Protein AF-A0A6G8UDA4-F1 (afdb_monomer_lite)

Sequence (105 aa):
MYRLMLAAAVCFVSFAATAEEDSKAAIKKWRACADATATRFAKTDEAAQVVSRLAILSCRAEKQAAWQAMSQESGPHFADDYVETMERRYTDLLAIDVIEMRLKK

Structure (mmCIF, N/CA/C/O backbone):
data_AF-A0A6G8UDA4-F1
#
_entry.id   AF-A0A6G8UDA4-F1
#
loop_
_atom_site.group_PDB
_atom_site.id
_atom_site.type_symbol
_atom_site.lab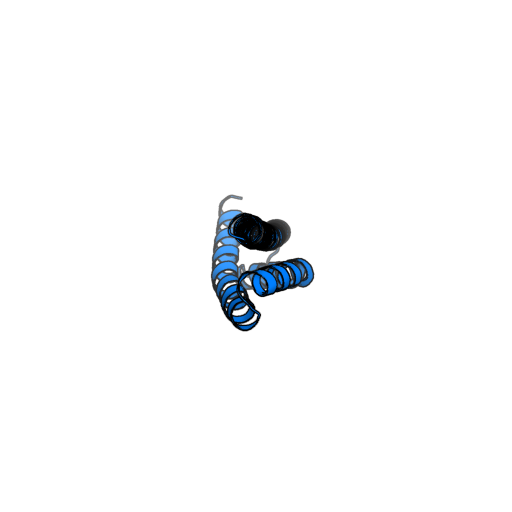el_atom_id
_atom_site.label_alt_id
_atom_site.label_comp_id
_atom_site.label_asym_id
_atom_site.label_entity_id
_atom_site.label_seq_id
_atom_site.pdbx_PDB_ins_code
_atom_site.Cartn_x
_atom_site.Cartn_y
_atom_site.Cartn_z
_atom_site.occupancy
_atom_site.B_iso_or_equiv
_atom_site.auth_seq_id
_atom_site.auth_comp_id
_atom_site.auth_asym_id
_atom_site.auth_atom_id
_atom_site.pdbx_PDB_model_num
ATOM 1 N N . MET A 1 1 ? 36.136 11.048 -33.056 1.00 47.09 1 MET A N 1
ATOM 2 C CA . MET A 1 1 ? 35.141 9.998 -32.728 1.00 47.09 1 MET A CA 1
ATOM 3 C C . MET A 1 1 ? 34.799 9.896 -31.232 1.00 47.09 1 MET A C 1
ATOM 5 O O . MET A 1 1 ? 33.731 9.396 -30.926 1.00 47.09 1 MET A O 1
ATOM 9 N N . TYR A 1 2 ? 35.593 10.454 -30.303 1.00 47.41 2 TYR A N 1
ATOM 10 C CA . TYR A 1 2 ? 35.308 10.424 -28.850 1.00 47.41 2 TYR A CA 1
ATOM 11 C C . TYR A 1 2 ? 34.156 11.327 -28.355 1.00 47.41 2 TYR A C 1
ATOM 13 O O . TYR A 1 2 ? 33.643 11.125 -27.260 1.00 47.41 2 TYR A O 1
ATOM 21 N N . ARG A 1 3 ? 33.725 12.327 -29.139 1.00 46.53 3 ARG A N 1
ATOM 22 C CA . ARG A 1 3 ? 32.667 13.277 -28.731 1.00 46.53 3 ARG A CA 1
ATOM 23 C C . ARG A 1 3 ? 31.237 12.745 -28.897 1.00 46.53 3 ARG A C 1
ATOM 25 O O . ARG A 1 3 ? 30.334 13.275 -28.265 1.00 46.53 3 ARG A O 1
ATOM 32 N N . LEU A 1 4 ? 31.033 11.699 -29.701 1.00 47.12 4 LEU A N 1
ATOM 33 C CA . LEU A 1 4 ? 29.708 11.107 -29.934 1.00 47.12 4 LEU A CA 1
ATOM 34 C C . LEU A 1 4 ? 29.309 10.077 -28.863 1.00 47.12 4 LEU A C 1
ATOM 36 O O . LEU A 1 4 ? 28.121 9.866 -28.651 1.00 47.12 4 LEU A O 1
ATOM 40 N N . MET A 1 5 ? 30.268 9.486 -28.136 1.00 50.47 5 MET A N 1
ATOM 41 C CA . MET A 1 5 ? 29.963 8.522 -27.065 1.00 50.47 5 MET A CA 1
ATOM 42 C C . MET A 1 5 ? 29.468 9.174 -25.764 1.00 50.47 5 MET A C 1
ATOM 44 O O . MET A 1 5 ? 28.716 8.550 -25.022 1.00 50.47 5 MET A O 1
ATOM 48 N N . LEU A 1 6 ? 29.828 10.434 -25.495 1.00 51.06 6 LEU A N 1
ATOM 49 C CA . LEU A 1 6 ? 29.397 11.141 -24.281 1.00 51.06 6 LEU A CA 1
ATOM 50 C C . LEU A 1 6 ? 27.910 11.526 -24.310 1.00 51.06 6 LEU A C 1
ATOM 52 O O . LEU A 1 6 ? 27.253 11.474 -23.278 1.00 51.06 6 LEU A O 1
ATOM 56 N N . ALA A 1 7 ? 27.359 11.852 -25.483 1.00 50.31 7 ALA A N 1
ATOM 57 C CA . ALA A 1 7 ? 25.945 12.213 -25.609 1.00 50.31 7 ALA A CA 1
ATOM 58 C C . ALA A 1 7 ? 25.008 11.016 -25.364 1.00 50.31 7 ALA A C 1
ATOM 60 O O . ALA A 1 7 ? 23.956 11.173 -24.751 1.00 50.31 7 ALA A O 1
ATOM 61 N N . ALA A 1 8 ? 25.415 9.810 -25.776 1.00 50.59 8 ALA A N 1
ATOM 62 C CA . ALA A 1 8 ? 24.631 8.599 -25.546 1.00 50.59 8 ALA A CA 1
ATOM 63 C C . ALA A 1 8 ? 24.564 8.238 -24.052 1.00 50.59 8 ALA A C 1
ATOM 65 O O . ALA A 1 8 ? 23.490 7.917 -23.555 1.00 50.59 8 ALA A O 1
ATOM 66 N N . ALA A 1 9 ? 25.675 8.365 -23.318 1.00 53.06 9 ALA A N 1
ATOM 67 C CA . ALA A 1 9 ? 25.711 8.084 -21.882 1.00 53.06 9 ALA A CA 1
ATOM 68 C C . ALA A 1 9 ? 24.819 9.037 -21.063 1.00 53.06 9 ALA A C 1
ATOM 70 O O . ALA A 1 9 ? 24.193 8.604 -20.102 1.00 53.06 9 ALA A O 1
ATOM 71 N N . VAL A 1 10 ? 24.709 10.310 -21.461 1.00 53.00 10 VAL A N 1
ATOM 72 C CA . VAL A 1 10 ? 23.865 11.296 -20.762 1.00 53.00 10 VAL A CA 1
ATOM 73 C C . VAL A 1 10 ? 22.374 10.996 -20.939 1.00 53.00 10 VAL A C 1
ATOM 75 O O . VAL A 1 10 ? 21.619 11.132 -19.981 1.00 53.00 10 VAL A O 1
ATOM 78 N N . CYS A 1 11 ? 21.942 10.514 -22.110 1.00 52.41 11 CYS A N 1
ATOM 79 C CA . CYS A 1 11 ? 20.539 10.155 -22.316 1.00 52.41 11 CYS A CA 1
ATOM 80 C C . CYS A 1 11 ? 20.094 8.988 -21.424 1.00 52.41 11 CYS A C 1
ATOM 82 O O . CYS A 1 11 ? 19.013 9.064 -20.853 1.00 52.41 11 CYS A O 1
ATOM 84 N N . PHE A 1 12 ? 20.911 7.944 -21.240 1.00 49.78 12 PHE A N 1
ATOM 85 C CA . PHE A 1 12 ? 20.509 6.775 -20.442 1.00 49.78 12 PHE A CA 1
ATOM 86 C C . PHE A 1 12 ? 20.320 7.077 -18.947 1.00 49.78 12 PHE A C 1
ATOM 88 O O . PHE A 1 12 ? 19.448 6.484 -18.316 1.00 49.78 12 PHE A O 1
ATOM 95 N N . VAL A 1 13 ? 21.081 8.016 -18.378 1.00 54.25 13 VAL A N 1
ATOM 96 C CA . VAL A 1 13 ? 20.983 8.346 -16.942 1.00 54.25 13 VAL A CA 1
ATOM 97 C C . VAL A 1 13 ? 19.727 9.171 -16.633 1.00 54.25 13 VAL A C 1
ATOM 99 O O . VAL A 1 13 ? 19.135 9.017 -15.567 1.00 54.25 13 VAL A O 1
ATOM 102 N N . SER A 1 14 ? 19.265 10.006 -17.569 1.00 57.78 14 SER A N 1
ATOM 103 C CA . SER A 1 14 ? 18.069 10.838 -17.366 1.00 57.78 14 SER A CA 1
ATOM 104 C C . SER A 1 14 ? 16.762 10.033 -17.311 1.00 57.78 14 SER A C 1
ATOM 106 O O . SER A 1 14 ? 15.848 10.410 -16.579 1.00 57.78 14 SER A O 1
ATOM 108 N N . PHE A 1 15 ? 16.662 8.915 -18.039 1.00 59.06 15 PHE A N 1
ATOM 109 C CA . PHE A 1 15 ? 15.464 8.060 -18.015 1.00 59.06 15 PHE A CA 1
ATOM 110 C C . PHE A 1 15 ? 15.355 7.220 -16.737 1.00 59.06 15 PHE A C 1
ATOM 112 O O . PHE A 1 15 ? 14.257 7.004 -16.238 1.00 59.06 15 PHE A O 1
ATOM 119 N N . A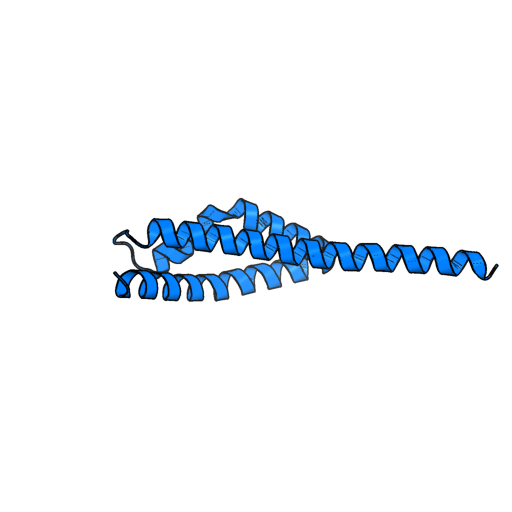LA A 1 16 ? 16.483 6.776 -16.178 1.00 61.59 16 ALA A N 1
ATOM 120 C CA . ALA A 1 16 ? 16.473 5.981 -14.952 1.00 61.59 16 ALA A CA 1
ATOM 121 C C . ALA A 1 16 ? 16.024 6.809 -13.734 1.00 61.59 16 ALA A C 1
ATOM 123 O O . ALA A 1 16 ? 15.180 6.364 -12.964 1.00 61.59 16 ALA A O 1
ATOM 124 N N . ALA A 1 17 ? 16.531 8.040 -13.599 1.00 66.56 17 ALA A N 1
ATOM 125 C CA . ALA A 1 17 ? 16.170 8.920 -12.485 1.00 66.56 17 ALA A CA 1
ATOM 126 C C . ALA A 1 17 ? 14.687 9.335 -12.506 1.00 66.56 17 ALA A C 1
ATOM 128 O O . ALA A 1 17 ? 14.066 9.474 -11.457 1.00 66.56 17 ALA A O 1
ATOM 129 N N . THR A 1 18 ? 14.116 9.508 -13.701 1.00 71.38 18 THR A N 1
ATOM 130 C CA . THR A 1 18 ? 12.699 9.865 -13.865 1.00 71.38 18 THR A CA 1
ATOM 131 C C . THR A 1 18 ? 11.778 8.681 -13.576 1.00 71.38 18 THR A C 1
ATOM 133 O O . THR A 1 18 ? 10.808 8.840 -12.843 1.00 71.38 18 THR A O 1
ATOM 136 N N . ALA A 1 19 ? 12.129 7.477 -14.039 1.00 75.25 19 ALA A N 1
ATOM 137 C CA . ALA A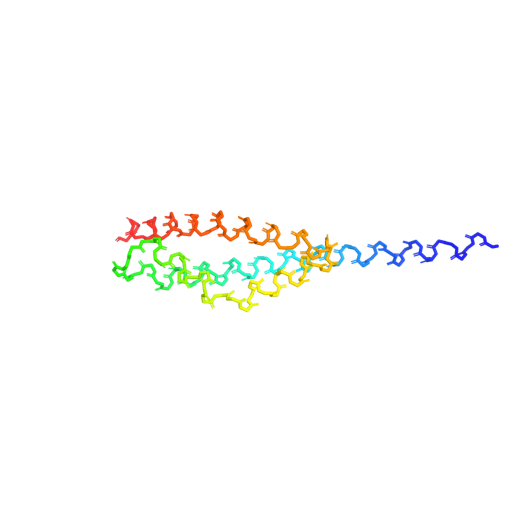 1 19 ? 11.368 6.263 -13.736 1.00 75.25 19 ALA A CA 1
ATOM 138 C C . ALA A 1 19 ? 11.329 5.938 -12.228 1.00 75.25 19 ALA A C 1
ATOM 140 O O . ALA A 1 19 ? 10.281 5.546 -11.712 1.00 75.25 19 ALA A O 1
ATOM 141 N N . GLU A 1 20 ? 12.439 6.143 -11.510 1.00 82.31 20 GLU A N 1
ATOM 142 C CA . GLU A 1 20 ? 12.506 5.966 -10.050 1.00 82.31 20 GLU A CA 1
ATOM 143 C C . GLU A 1 20 ? 11.618 6.974 -9.297 1.00 82.31 20 GLU A C 1
ATOM 145 O O . GLU A 1 20 ? 10.958 6.639 -8.309 1.00 82.31 20 GLU A O 1
ATOM 150 N N . GLU A 1 21 ? 11.588 8.234 -9.736 1.00 87.00 21 GLU A N 1
ATOM 151 C CA . GLU A 1 21 ? 10.739 9.254 -9.116 1.00 87.00 21 GLU A CA 1
ATOM 152 C C . GLU A 1 21 ? 9.249 8.977 -9.373 1.00 87.00 21 GLU A C 1
ATOM 154 O O . GLU A 1 21 ? 8.430 9.053 -8.446 1.00 87.00 21 GLU A O 1
ATOM 159 N N . ASP A 1 22 ? 8.911 8.558 -10.593 1.00 88.25 22 ASP A N 1
ATOM 160 C CA . ASP A 1 22 ? 7.552 8.196 -10.996 1.00 88.25 22 ASP A CA 1
ATOM 161 C C . ASP A 1 22 ? 7.023 6.983 -10.217 1.00 88.25 22 ASP A C 1
ATOM 163 O O . ASP A 1 22 ? 5.881 6.997 -9.737 1.00 88.25 22 ASP A O 1
ATOM 167 N N . SER A 1 23 ? 7.846 5.949 -10.015 1.00 88.75 23 SER A N 1
ATOM 168 C CA . SER A 1 23 ? 7.451 4.761 -9.249 1.00 88.75 23 SER A CA 1
ATOM 169 C C . SER A 1 23 ? 7.173 5.095 -7.782 1.00 88.75 23 SER A C 1
ATOM 171 O O . SER A 1 23 ? 6.141 4.695 -7.226 1.00 88.75 23 SER A O 1
ATOM 173 N N . LYS A 1 24 ? 8.030 5.912 -7.159 1.00 93.00 24 LYS A N 1
ATOM 174 C CA . LYS A 1 24 ? 7.854 6.387 -5.781 1.00 93.00 24 LYS A CA 1
ATOM 175 C C . LYS A 1 24 ? 6.592 7.225 -5.645 1.00 93.00 24 LYS A C 1
ATOM 177 O O . LYS A 1 24 ? 5.832 7.035 -4.688 1.00 93.00 24 LYS A O 1
ATOM 182 N N . ALA A 1 25 ? 6.344 8.128 -6.591 1.00 94.62 25 ALA A N 1
ATOM 183 C CA . ALA A 1 25 ? 5.142 8.951 -6.611 1.00 94.62 25 ALA A CA 1
ATOM 184 C C . ALA A 1 25 ? 3.875 8.096 -6.753 1.00 94.62 25 ALA A C 1
ATOM 186 O O . ALA A 1 25 ? 2.911 8.295 -6.005 1.00 94.62 25 ALA A O 1
ATOM 187 N N . ALA A 1 26 ? 3.884 7.101 -7.643 1.00 95.81 26 ALA A N 1
ATOM 188 C CA . ALA A 1 26 ? 2.755 6.202 -7.857 1.00 95.81 26 ALA A CA 1
ATOM 189 C C . ALA A 1 26 ? 2.462 5.333 -6.621 1.00 95.81 26 ALA A C 1
ATOM 191 O O . ALA A 1 26 ? 1.312 5.246 -6.181 1.00 95.81 26 ALA A O 1
ATOM 192 N N . ILE A 1 27 ? 3.497 4.774 -5.985 1.00 95.62 27 ILE A N 1
ATOM 193 C CA . ILE A 1 27 ? 3.367 4.026 -4.725 1.00 95.62 27 ILE A CA 1
ATOM 194 C C . ILE A 1 27 ? 2.814 4.921 -3.611 1.00 95.62 27 ILE A C 1
ATOM 196 O O . ILE A 1 27 ? 1.919 4.508 -2.872 1.00 95.62 27 ILE A O 1
ATOM 200 N N . LYS A 1 28 ? 3.304 6.161 -3.488 1.00 96.56 28 LYS A N 1
ATOM 201 C CA . LYS A 1 28 ? 2.798 7.123 -2.498 1.00 96.56 28 LYS A CA 1
ATOM 202 C C . LYS A 1 28 ? 1.330 7.468 -2.746 1.00 96.56 28 LYS A C 1
ATOM 204 O O . LYS A 1 28 ? 0.562 7.554 -1.792 1.00 96.56 28 LYS A O 1
ATOM 209 N N . LYS A 1 29 ? 0.932 7.639 -4.008 1.00 97.38 29 LYS A N 1
ATOM 210 C CA . LYS A 1 29 ? -0.458 7.911 -4.390 1.00 97.38 29 LYS A CA 1
ATOM 211 C C . LYS A 1 29 ? -1.384 6.755 -4.018 1.00 97.38 29 LYS A C 1
ATOM 213 O O . LYS A 1 29 ? -2.451 6.996 -3.458 1.00 97.38 29 LYS A O 1
ATOM 218 N N . TRP A 1 30 ? -0.967 5.516 -4.277 1.00 97.88 30 TRP A N 1
ATOM 219 C CA . TRP A 1 30 ? -1.721 4.333 -3.862 1.00 97.88 30 TRP A CA 1
ATOM 220 C C . TRP A 1 30 ? -1.910 4.271 -2.346 1.00 97.88 30 TRP A C 1
ATOM 222 O O . TRP A 1 30 ? -3.040 4.110 -1.883 1.00 97.88 30 TRP A O 1
ATOM 232 N N . ARG A 1 31 ? -0.839 4.493 -1.576 1.00 97.25 31 ARG A N 1
ATOM 233 C CA . ARG A 1 31 ? -0.915 4.552 -0.109 1.00 97.25 31 ARG A CA 1
ATOM 234 C C . ARG A 1 31 ? -1.878 5.633 0.374 1.00 97.25 31 ARG A C 1
ATOM 236 O O . ARG A 1 31 ? -2.814 5.334 1.101 1.00 97.25 31 ARG A O 1
ATOM 243 N N . ALA A 1 32 ? -1.743 6.853 -0.141 1.00 97.56 32 ALA A N 1
ATOM 244 C CA . ALA A 1 32 ? -2.621 7.961 0.226 1.00 97.56 32 ALA A CA 1
ATOM 245 C C . ALA A 1 32 ? -4.108 7.677 -0.066 1.00 97.56 32 ALA A C 1
ATOM 247 O O . ALA A 1 32 ? -4.972 8.059 0.723 1.00 97.56 32 ALA A O 1
ATOM 248 N N . CYS A 1 33 ? -4.421 6.989 -1.171 1.00 97.88 33 CYS A N 1
ATOM 249 C CA . CYS A 1 33 ? -5.787 6.547 -1.452 1.00 97.88 33 CYS A CA 1
ATOM 250 C C . CYS A 1 33 ? -6.292 5.570 -0.379 1.00 97.88 33 CYS A C 1
ATOM 252 O O . CYS A 1 33 ? -7.409 5.722 0.130 1.00 97.88 33 CYS A O 1
ATOM 254 N N . ALA A 1 34 ? -5.476 4.578 -0.020 1.00 97.44 34 ALA A N 1
ATOM 255 C CA . ALA A 1 34 ? -5.855 3.580 0.969 1.00 97.44 34 ALA A CA 1
ATOM 256 C C . ALA A 1 34 ? -5.981 4.197 2.372 1.00 97.44 34 ALA A C 1
ATOM 258 O O . ALA A 1 34 ? -6.970 3.925 3.046 1.00 97.44 34 ALA A O 1
ATOM 259 N N . ASP A 1 35 ? -5.085 5.102 2.775 1.00 97.44 35 ASP A N 1
ATOM 260 C CA . ASP A 1 35 ? -5.179 5.856 4.037 1.00 97.44 35 ASP A CA 1
ATOM 261 C C . ASP A 1 35 ? -6.479 6.668 4.115 1.00 97.44 35 ASP A C 1
ATOM 263 O O . ASP A 1 35 ? -7.218 6.610 5.104 1.00 97.44 35 ASP A O 1
ATOM 267 N N . ALA A 1 36 ? -6.798 7.413 3.050 1.00 96.81 36 ALA A N 1
ATOM 268 C CA . ALA A 1 36 ? -8.022 8.207 2.979 1.00 96.81 36 ALA A CA 1
ATOM 269 C C . ALA A 1 36 ? -9.272 7.318 3.064 1.00 96.81 36 ALA A C 1
ATOM 271 O O . ALA A 1 36 ? -10.246 7.650 3.748 1.00 96.81 36 ALA A O 1
ATOM 272 N N . THR A 1 37 ? -9.232 6.159 2.407 1.00 96.06 37 THR A N 1
ATOM 273 C CA . THR A 1 37 ? -10.332 5.195 2.421 1.00 96.06 37 THR A CA 1
ATOM 274 C C . THR A 1 37 ? -10.485 4.543 3.795 1.00 96.06 37 THR A C 1
ATOM 276 O O . THR A 1 37 ? -11.589 4.514 4.338 1.00 96.06 37 THR A O 1
ATOM 279 N N . ALA A 1 38 ? -9.389 4.102 4.412 1.00 96.25 38 ALA A N 1
ATOM 280 C CA . ALA A 1 38 ? -9.385 3.560 5.767 1.00 96.25 38 ALA A CA 1
ATOM 281 C C . ALA A 1 38 ? -9.914 4.585 6.776 1.00 96.25 38 ALA A C 1
ATOM 283 O O . ALA A 1 38 ? -10.752 4.247 7.605 1.00 96.25 38 ALA A O 1
ATOM 284 N N . THR A 1 39 ? -9.528 5.857 6.649 1.00 95.75 39 THR A N 1
ATOM 285 C CA . THR A 1 39 ? -10.044 6.955 7.484 1.00 95.75 39 THR A CA 1
ATOM 286 C C . THR A 1 39 ? -11.559 7.117 7.340 1.00 95.75 39 THR A C 1
ATOM 288 O O . THR A 1 39 ? -12.272 7.269 8.336 1.00 95.75 39 THR A O 1
ATOM 291 N N . ARG A 1 40 ? -12.081 7.048 6.108 1.00 92.94 40 ARG A N 1
ATOM 292 C CA . ARG A 1 40 ? -13.525 7.135 5.835 1.00 92.94 40 ARG A CA 1
ATOM 293 C C . ARG A 1 40 ? -14.297 5.991 6.493 1.00 92.94 40 ARG A C 1
ATOM 295 O O . ARG A 1 40 ? -15.352 6.231 7.078 1.00 92.94 40 ARG A O 1
ATOM 302 N N . PHE A 1 41 ? -13.762 4.776 6.423 1.00 93.44 41 PHE A N 1
ATOM 303 C CA . PHE A 1 41 ? -14.380 3.578 6.992 1.00 93.44 41 PHE A CA 1
ATOM 304 C C . PHE A 1 41 ? -14.010 3.333 8.465 1.00 93.44 41 PHE A C 1
ATOM 306 O O . PHE A 1 41 ? -14.613 2.501 9.125 1.00 93.44 41 PHE A O 1
ATOM 313 N N . ALA A 1 42 ? -13.104 4.105 9.067 1.00 92.44 42 ALA A N 1
ATOM 314 C CA . ALA A 1 42 ? -12.713 3.909 10.467 1.00 92.44 42 ALA A CA 1
ATOM 315 C C . ALA A 1 42 ? -13.868 4.113 11.466 1.00 92.44 42 ALA A C 1
ATOM 317 O O . ALA A 1 42 ? -13.752 3.737 12.633 1.00 92.44 42 ALA A O 1
ATOM 318 N N . LYS A 1 43 ? -14.970 4.755 11.053 1.00 90.25 43 LYS A N 1
ATOM 319 C CA . LYS A 1 43 ? -16.161 4.981 11.891 1.00 90.25 43 LYS A CA 1
ATOM 320 C C . LYS A 1 43 ? -17.185 3.852 11.850 1.00 90.25 43 LYS A C 1
ATOM 322 O O . LYS A 1 43 ? -18.149 3.932 12.597 1.00 90.25 43 LYS A O 1
ATOM 327 N N . THR A 1 44 ? -17.012 2.881 10.969 1.00 91.44 44 THR A N 1
ATOM 328 C CA . THR A 1 44 ? -17.971 1.797 10.803 1.00 91.44 44 THR A CA 1
ATOM 329 C C . THR A 1 44 ? -17.707 0.672 11.813 1.00 91.44 44 THR A C 1
ATOM 331 O O . THR A 1 44 ? -16.636 0.642 12.432 1.00 91.44 44 THR A O 1
ATOM 334 N N . ASP A 1 45 ? -18.673 -0.229 11.998 1.00 91.38 45 ASP A N 1
ATOM 335 C CA . ASP A 1 45 ? -18.634 -1.282 13.029 1.00 91.38 45 ASP A CA 1
ATOM 336 C C . ASP A 1 45 ? -17.871 -2.548 12.598 1.00 91.38 45 ASP A C 1
ATOM 338 O O . ASP A 1 45 ? -17.675 -3.478 13.382 1.00 91.38 45 ASP A O 1
ATOM 342 N N . GLU A 1 46 ? -17.400 -2.610 11.354 1.00 94.69 46 GLU A N 1
ATOM 343 C CA . GLU A 1 46 ? -16.626 -3.730 10.832 1.00 94.69 46 GLU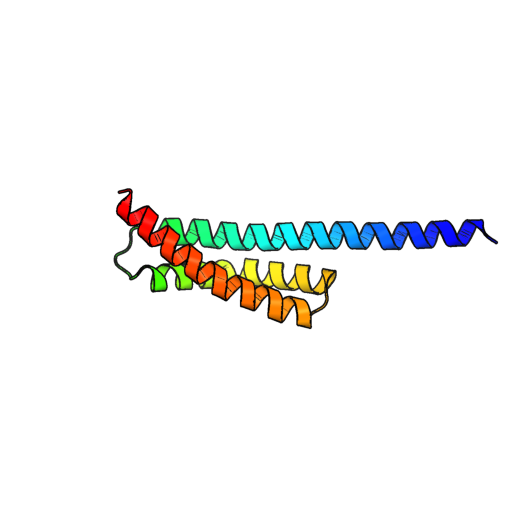 A CA 1
ATOM 344 C C . GLU A 1 46 ? -15.289 -3.862 11.566 1.00 94.69 46 GLU A C 1
ATOM 346 O O . GLU A 1 46 ? -14.685 -2.886 12.022 1.00 94.69 46 GLU A O 1
ATOM 351 N N . ALA A 1 47 ? -14.761 -5.083 11.632 1.00 95.56 47 ALA A N 1
ATOM 352 C CA . ALA A 1 47 ? -13.430 -5.318 12.176 1.00 95.56 47 ALA A CA 1
ATOM 353 C C . ALA A 1 47 ? -12.365 -4.511 11.408 1.00 95.56 47 ALA A C 1
ATOM 355 O O . ALA A 1 47 ? -12.444 -4.354 10.189 1.00 95.56 47 ALA A O 1
ATOM 356 N N . ALA A 1 48 ? -11.322 -4.048 12.101 1.00 95.44 48 ALA A N 1
ATOM 357 C CA . ALA A 1 48 ? -10.263 -3.241 11.489 1.00 95.44 48 ALA A CA 1
ATOM 358 C C . ALA A 1 48 ? -9.573 -3.945 10.304 1.00 95.44 48 ALA A C 1
ATOM 360 O O . ALA A 1 48 ? -9.248 -3.305 9.309 1.00 95.44 48 ALA A O 1
ATOM 361 N N . GLN A 1 49 ? -9.439 -5.275 10.366 1.00 96.00 49 GLN A N 1
ATOM 362 C CA . GLN A 1 49 ? -8.920 -6.094 9.262 1.00 96.00 49 GLN A CA 1
ATOM 363 C C . GLN A 1 49 ? -9.821 -6.084 8.017 1.00 96.00 49 GLN A C 1
ATOM 365 O O . GLN A 1 49 ? -9.344 -6.225 6.893 1.00 96.00 49 GLN A O 1
ATOM 370 N N . VAL A 1 50 ? -11.137 -5.948 8.202 1.00 96.44 50 VAL A N 1
ATOM 371 C CA . VAL A 1 50 ? -12.087 -5.830 7.090 1.00 96.44 50 VAL A CA 1
ATOM 372 C C . VAL A 1 50 ? -11.961 -4.445 6.467 1.00 96.44 50 VAL A C 1
ATOM 374 O O . VAL A 1 50 ? -11.859 -4.335 5.247 1.00 96.44 50 VAL A O 1
ATOM 377 N N . VAL A 1 51 ? -11.885 -3.402 7.298 1.00 97.12 51 VAL A N 1
ATOM 378 C CA . VAL A 1 51 ? -11.692 -2.021 6.838 1.00 97.12 51 VAL A CA 1
ATOM 379 C C . VAL A 1 51 ? -10.380 -1.861 6.067 1.00 97.12 51 VAL A C 1
ATOM 381 O O . VAL A 1 51 ? -10.383 -1.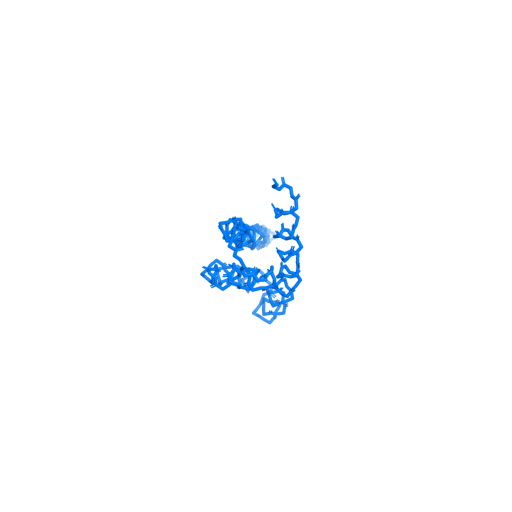251 5.000 1.00 97.12 51 VAL A O 1
ATOM 384 N N . SER A 1 52 ? -9.273 -2.435 6.546 1.00 96.94 52 SER A N 1
ATOM 385 C CA . SER A 1 52 ? -7.980 -2.329 5.859 1.00 96.94 52 SER A CA 1
ATOM 386 C C . SER A 1 52 ? -7.991 -3.005 4.487 1.00 96.94 52 SER A C 1
ATOM 388 O O . SER A 1 52 ? -7.571 -2.404 3.498 1.00 96.94 52 SER A O 1
ATOM 390 N N . ARG A 1 53 ? -8.558 -4.213 4.381 1.00 96.06 53 ARG A N 1
ATOM 391 C CA . ARG A 1 53 ? -8.732 -4.900 3.090 1.00 96.06 53 ARG A CA 1
ATOM 392 C C . ARG A 1 53 ? -9.643 -4.123 2.147 1.00 96.06 53 ARG A C 1
ATOM 394 O O . ARG A 1 53 ? -9.335 -4.006 0.963 1.00 96.06 53 ARG A O 1
ATOM 401 N N . LEU A 1 54 ? -10.741 -3.566 2.659 1.00 95.75 54 LEU A N 1
ATOM 402 C CA . LEU A 1 54 ? -11.655 -2.744 1.868 1.00 95.75 54 LEU A CA 1
ATOM 403 C C . LEU A 1 54 ? -10.959 -1.486 1.337 1.00 95.75 54 LEU A C 1
ATOM 405 O O . LEU A 1 54 ? -11.168 -1.113 0.182 1.00 95.75 54 LEU A O 1
ATOM 409 N N . ALA A 1 55 ? -10.104 -0.861 2.146 1.00 96.38 55 ALA A N 1
ATOM 410 C CA . ALA A 1 55 ? -9.338 0.309 1.745 1.00 96.38 55 ALA A CA 1
ATOM 411 C C . ALA A 1 55 ? -8.379 0.005 0.587 1.00 96.38 55 ALA A C 1
ATOM 413 O O . ALA A 1 55 ? -8.375 0.725 -0.410 1.00 96.38 55 ALA A O 1
ATOM 414 N N . ILE A 1 56 ? -7.642 -1.105 0.664 1.00 96.38 56 ILE A N 1
ATOM 415 C CA . ILE A 1 56 ? -6.766 -1.556 -0.425 1.00 96.38 56 ILE A CA 1
ATOM 416 C C . ILE A 1 56 ? -7.564 -1.877 -1.694 1.00 96.38 56 ILE A C 1
ATOM 418 O O . ILE A 1 56 ? -7.203 -1.418 -2.779 1.00 96.38 56 ILE A O 1
ATOM 422 N N . LEU A 1 57 ? -8.662 -2.632 -1.569 1.00 95.81 57 LEU A N 1
ATOM 423 C CA . LEU A 1 57 ? -9.501 -3.031 -2.707 1.00 95.81 57 LEU A CA 1
ATOM 424 C C . LEU A 1 57 ? -10.125 -1.832 -3.426 1.00 95.81 57 LEU A C 1
ATOM 426 O O . LEU A 1 57 ? -10.263 -1.850 -4.650 1.00 95.81 57 LEU A O 1
ATOM 430 N N . SER A 1 58 ? -10.472 -0.788 -2.677 1.00 96.56 58 SER A N 1
ATOM 431 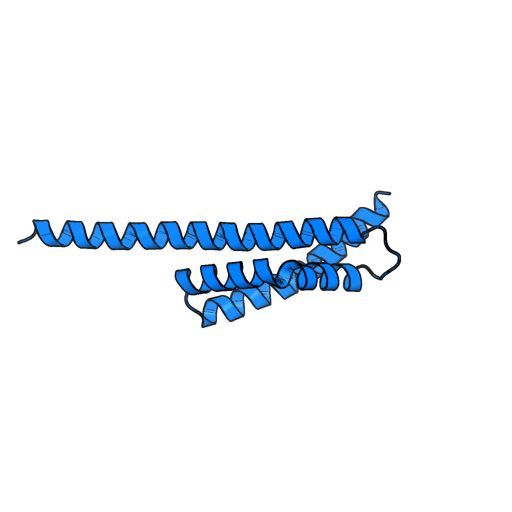C CA . SER A 1 58 ? -11.058 0.442 -3.217 1.00 96.56 58 SER A CA 1
ATOM 432 C C . SER A 1 58 ? -10.062 1.267 -4.041 1.00 96.56 58 SER A C 1
ATOM 434 O O . SER A 1 58 ? -10.481 2.044 -4.892 1.00 96.56 58 SER A O 1
ATOM 436 N N . CYS A 1 59 ? -8.757 1.060 -3.841 1.00 97.19 59 CYS A N 1
ATOM 437 C CA . CYS A 1 59 ? -7.665 1.792 -4.494 1.00 97.19 59 CYS A CA 1
ATOM 438 C C . CYS A 1 59 ? -6.929 0.949 -5.547 1.00 97.19 59 CYS A C 1
ATOM 440 O O . CYS A 1 59 ? -5.711 1.049 -5.734 1.00 97.19 59 CYS A O 1
ATOM 442 N N . ARG A 1 60 ? -7.664 0.056 -6.226 1.00 96.31 60 ARG A N 1
ATOM 443 C CA . ARG A 1 60 ? -7.108 -0.874 -7.222 1.00 96.31 60 ARG A CA 1
ATOM 444 C C . ARG A 1 60 ? -6.477 -0.157 -8.416 1.00 96.31 60 ARG A C 1
ATOM 446 O O . ARG A 1 60 ? -5.476 -0.635 -8.940 1.00 96.31 60 ARG A O 1
ATOM 453 N N . ALA A 1 61 ? -7.054 0.963 -8.848 1.00 97.06 61 ALA A N 1
ATOM 454 C CA . ALA A 1 61 ? -6.542 1.727 -9.983 1.00 97.06 61 ALA A CA 1
ATOM 455 C C . ALA A 1 61 ? -5.163 2.327 -9.669 1.00 97.06 61 ALA A C 1
ATOM 457 O O . ALA A 1 61 ? -4.233 2.217 -10.465 1.00 97.06 61 ALA A O 1
ATOM 458 N N . GLU A 1 62 ? -5.003 2.896 -8.476 1.00 97.94 62 GLU A N 1
ATOM 459 C CA . GLU A 1 62 ? -3.739 3.443 -7.998 1.00 97.94 62 GLU A CA 1
ATOM 460 C C . GLU A 1 62 ? -2.704 2.339 -7.779 1.00 97.94 62 GLU A C 1
ATOM 462 O O . GLU A 1 62 ? -1.546 2.516 -8.155 1.00 97.94 62 GLU A O 1
ATOM 467 N N . LYS A 1 63 ? -3.116 1.182 -7.244 1.00 97.38 63 LYS A N 1
ATOM 468 C CA . LYS A 1 63 ? -2.249 0.000 -7.130 1.00 97.38 63 LYS A CA 1
ATOM 469 C C . LYS A 1 63 ? -1.731 -0.447 -8.499 1.00 97.38 63 LYS A C 1
ATOM 471 O O . LYS A 1 63 ? -0.542 -0.716 -8.643 1.00 97.38 63 LYS A O 1
ATOM 476 N N . GLN A 1 64 ? -2.602 -0.491 -9.509 1.00 97.50 64 GLN A N 1
ATOM 477 C CA . GLN A 1 64 ? -2.218 -0.852 -10.874 1.00 97.50 64 GLN A CA 1
ATOM 478 C C . GLN A 1 64 ? -1.235 0.161 -11.472 1.00 97.50 64 GLN A C 1
ATOM 480 O O . GLN A 1 64 ? -0.265 -0.240 -12.110 1.00 97.50 64 GLN A O 1
ATOM 485 N N . ALA A 1 65 ? -1.449 1.459 -11.248 1.00 95.75 65 ALA A N 1
ATOM 486 C CA . ALA A 1 65 ? -0.522 2.499 -11.694 1.00 95.75 65 ALA A CA 1
ATOM 487 C C . ALA A 1 65 ? 0.847 2.378 -11.002 1.00 95.75 65 ALA A C 1
ATOM 489 O O . ALA A 1 65 ? 1.883 2.521 -11.647 1.00 95.75 65 ALA A O 1
ATOM 490 N N . ALA A 1 66 ? 0.861 2.056 -9.706 1.00 96.75 66 ALA A N 1
ATOM 491 C CA . ALA A 1 66 ? 2.090 1.816 -8.961 1.00 96.75 66 ALA A CA 1
ATOM 492 C C . ALA A 1 66 ? 2.851 0.584 -9.470 1.00 96.75 66 ALA A C 1
ATOM 494 O O . ALA A 1 66 ? 4.069 0.638 -9.626 1.00 96.75 66 ALA A O 1
ATOM 495 N N . TRP A 1 67 ? 2.132 -0.492 -9.800 1.00 97.69 67 TRP A N 1
ATOM 496 C CA . TRP A 1 67 ? 2.712 -1.662 -10.457 1.00 97.69 67 TRP A CA 1
ATOM 497 C C . TRP A 1 67 ? 3.301 -1.318 -11.827 1.00 97.69 67 TRP A C 1
ATOM 499 O O . TRP A 1 67 ? 4.428 -1.699 -12.117 1.00 97.69 67 TRP A O 1
ATOM 509 N N . GLN A 1 68 ? 2.582 -0.551 -12.653 1.00 97.06 68 GLN A N 1
ATOM 510 C CA . GLN A 1 68 ? 3.066 -0.147 -13.978 1.00 97.06 68 GLN A CA 1
ATOM 511 C C . GLN A 1 68 ? 4.347 0.682 -13.886 1.00 97.06 68 GLN A C 1
ATOM 513 O O . GLN A 1 68 ? 5.298 0.404 -14.612 1.00 97.06 68 GLN A O 1
ATOM 518 N N . ALA A 1 69 ? 4.394 1.658 -12.978 1.00 94.25 69 ALA A N 1
ATOM 519 C CA . ALA A 1 69 ? 5.579 2.484 -12.779 1.00 94.25 69 ALA A CA 1
ATOM 520 C C . ALA A 1 69 ? 6.767 1.654 -12.256 1.00 94.25 69 ALA A C 1
ATOM 522 O O . ALA A 1 69 ? 7.870 1.749 -12.788 1.00 94.25 69 ALA A O 1
ATOM 523 N N . MET A 1 70 ? 6.531 0.752 -11.296 1.00 95.31 70 MET A N 1
ATOM 524 C CA . MET A 1 70 ? 7.567 -0.160 -10.796 1.00 95.31 70 MET A CA 1
ATOM 525 C C . MET A 1 70 ? 8.062 -1.131 -11.880 1.00 95.31 70 MET A C 1
ATOM 527 O O . MET A 1 70 ? 9.252 -1.426 -11.967 1.00 95.31 70 MET A O 1
ATOM 531 N N . SER A 1 71 ? 7.161 -1.596 -12.749 1.00 95.06 71 SER A N 1
ATOM 532 C CA . SER A 1 71 ? 7.513 -2.470 -13.869 1.00 95.06 71 SER A CA 1
ATOM 533 C C . SER A 1 71 ? 8.367 -1.753 -14.910 1.00 95.06 71 SER A C 1
ATOM 535 O O . SER A 1 71 ? 9.159 -2.415 -15.577 1.00 95.06 71 SER A O 1
ATOM 537 N N . GLN A 1 72 ? 8.196 -0.441 -15.083 1.00 92.38 72 GLN A N 1
ATOM 538 C CA . GLN A 1 72 ? 9.017 0.363 -15.989 1.00 92.38 72 GLN A CA 1
ATOM 539 C C . GLN A 1 72 ? 10.412 0.625 -15.414 1.00 92.38 72 GLN A C 1
ATOM 541 O O . GLN A 1 72 ? 11.382 0.606 -16.165 1.00 92.38 72 GLN A O 1
ATOM 546 N N . GLU A 1 73 ? 10.521 0.829 -14.101 1.00 92.31 73 GLU A N 1
ATOM 547 C CA . GLU A 1 73 ? 11.799 1.061 -13.421 1.00 92.31 73 GLU A CA 1
ATOM 548 C C . GLU A 1 73 ? 12.636 -0.222 -13.285 1.00 92.31 73 GLU A C 1
ATOM 550 O O . GLU A 1 73 ? 13.807 -0.246 -13.656 1.00 92.31 73 GLU A O 1
ATOM 555 N N . SER A 1 74 ? 12.040 -1.287 -12.740 1.00 92.19 74 SER A N 1
ATOM 556 C CA . SER A 1 74 ? 12.762 -2.474 -12.246 1.00 92.19 74 SER A CA 1
ATOM 557 C C . SER A 1 74 ? 12.339 -3.790 -12.914 1.00 92.19 74 SER A C 1
ATOM 559 O O . SER A 1 74 ? 12.874 -4.854 -12.602 1.00 92.19 74 SER A O 1
ATOM 561 N N . GLY A 1 75 ? 11.396 -3.736 -13.857 1.00 93.44 75 GLY A N 1
ATOM 562 C CA . GLY A 1 75 ? 10.885 -4.899 -14.580 1.00 93.44 75 GLY A CA 1
ATOM 563 C C . GLY A 1 75 ? 9.655 -5.556 -13.930 1.00 93.44 75 GLY A C 1
ATOM 564 O O . GLY A 1 75 ? 9.390 -5.378 -12.739 1.00 93.44 75 GLY A O 1
ATOM 565 N N . PRO A 1 76 ? 8.882 -6.337 -14.709 1.00 95.12 76 PRO A N 1
ATOM 566 C CA . PRO A 1 76 ? 7.566 -6.831 -14.299 1.00 95.12 76 PRO A CA 1
ATOM 567 C C . PRO A 1 76 ? 7.613 -7.815 -13.124 1.00 95.12 76 PRO A C 1
ATOM 569 O O . PRO A 1 76 ? 6.784 -7.719 -12.230 1.00 95.12 76 PRO A O 1
ATOM 572 N N . HIS A 1 77 ? 8.601 -8.716 -13.074 1.00 96.06 77 HIS A N 1
ATOM 573 C CA . HIS A 1 77 ? 8.720 -9.674 -11.964 1.00 96.06 77 HIS A CA 1
ATOM 574 C C . HIS A 1 77 ? 9.018 -8.980 -10.635 1.00 96.06 77 HIS A C 1
ATOM 576 O O . HIS A 1 77 ? 8.409 -9.297 -9.620 1.00 96.06 77 HIS A O 1
ATOM 582 N N . PHE A 1 78 ? 9.906 -7.982 -10.652 1.00 95.69 78 PHE A N 1
ATOM 583 C CA . PHE A 1 78 ? 10.163 -7.185 -9.459 1.00 95.69 78 PHE A CA 1
ATOM 584 C C . PHE A 1 78 ? 8.916 -6.401 -9.038 1.00 95.69 78 PHE A C 1
ATOM 586 O O . PHE A 1 78 ? 8.619 -6.313 -7.852 1.00 95.69 78 PHE A O 1
ATOM 593 N N . ALA A 1 79 ? 8.164 -5.850 -9.996 1.00 96.25 79 ALA A N 1
ATOM 594 C CA . ALA A 1 79 ? 6.929 -5.129 -9.711 1.00 96.25 79 ALA A CA 1
ATOM 595 C C . ALA A 1 79 ? 5.854 -6.014 -9.067 1.00 96.25 79 ALA A C 1
ATOM 597 O O . ALA A 1 79 ? 5.205 -5.561 -8.122 1.00 96.25 79 ALA A O 1
ATOM 598 N N . ASP A 1 80 ? 5.694 -7.256 -9.534 1.00 96.69 80 ASP A N 1
ATOM 599 C CA . ASP A 1 80 ? 4.797 -8.245 -8.926 1.00 96.69 80 ASP A CA 1
ATOM 600 C C . ASP A 1 80 ? 5.172 -8.484 -7.457 1.00 96.69 80 ASP A C 1
ATOM 602 O O . ASP A 1 80 ? 4.374 -8.193 -6.558 1.00 96.69 80 ASP A O 1
ATOM 606 N N . ASP A 1 81 ? 6.416 -8.905 -7.208 1.00 97.25 81 ASP A N 1
ATOM 607 C CA . ASP A 1 81 ? 6.904 -9.232 -5.864 1.00 97.25 81 ASP A CA 1
ATOM 608 C C . ASP A 1 81 ? 6.846 -8.021 -4.924 1.00 97.25 81 ASP A C 1
ATOM 610 O O . ASP A 1 81 ? 6.423 -8.122 -3.764 1.00 97.25 81 ASP A O 1
ATOM 614 N N . TYR A 1 82 ? 7.259 -6.850 -5.415 1.00 95.88 82 TYR A N 1
ATOM 615 C CA . TYR A 1 82 ? 7.313 -5.626 -4.627 1.00 95.88 82 TYR A CA 1
ATOM 616 C C . TYR A 1 82 ? 5.915 -5.140 -4.247 1.00 95.88 82 TYR A C 1
ATOM 618 O O . TYR A 1 82 ? 5.661 -4.866 -3.071 1.00 95.88 82 TYR A O 1
ATOM 626 N N . VAL A 1 83 ? 4.994 -5.030 -5.210 1.00 95.69 83 VAL A N 1
ATOM 627 C CA . VAL A 1 83 ? 3.640 -4.519 -4.950 1.00 95.69 83 VAL A CA 1
ATOM 628 C C . VAL A 1 83 ? 2.847 -5.488 -4.081 1.00 95.69 83 VAL A C 1
ATOM 630 O O . VAL A 1 83 ? 2.147 -5.033 -3.175 1.00 95.69 83 VAL A O 1
ATOM 633 N N . GLU A 1 84 ? 2.981 -6.799 -4.287 1.00 95.06 84 GLU A N 1
ATOM 634 C CA . GLU A 1 84 ? 2.329 -7.800 -3.438 1.00 95.06 84 GLU A CA 1
ATOM 635 C C . GLU A 1 84 ? 2.871 -7.764 -2.002 1.00 95.06 84 GLU A C 1
ATOM 637 O O . GLU A 1 84 ? 2.103 -7.738 -1.034 1.00 95.06 84 GLU A O 1
ATOM 642 N N . THR A 1 85 ? 4.194 -7.698 -1.837 1.00 96.12 85 THR A N 1
ATOM 643 C CA . THR A 1 85 ? 4.817 -7.593 -0.509 1.00 96.12 85 THR A CA 1
ATOM 644 C C . THR A 1 85 ? 4.384 -6.313 0.202 1.00 96.12 85 THR A C 1
ATOM 646 O O . THR A 1 85 ? 4.037 -6.334 1.388 1.00 96.12 85 THR A O 1
ATOM 649 N N . MET A 1 86 ? 4.366 -5.195 -0.526 1.00 94.81 86 MET A N 1
ATOM 650 C CA . MET A 1 86 ? 3.901 -3.911 -0.013 1.00 94.81 86 MET A CA 1
ATOM 651 C C . MET A 1 86 ? 2.433 -3.964 0.394 1.00 94.81 86 MET A C 1
ATOM 653 O O . MET A 1 86 ? 2.103 -3.479 1.469 1.00 94.81 86 MET A O 1
ATOM 657 N N . GLU A 1 87 ? 1.564 -4.574 -0.410 1.00 96.19 87 GLU A N 1
ATOM 658 C CA . GLU A 1 87 ? 0.142 -4.723 -0.095 1.00 96.19 87 GLU A CA 1
ATOM 659 C C . GLU A 1 87 ? -0.069 -5.495 1.202 1.00 96.19 87 GLU A C 1
ATOM 661 O O . GLU A 1 87 ? -0.803 -5.026 2.072 1.00 96.19 87 GLU A O 1
ATOM 666 N N . ARG A 1 88 ? 0.589 -6.651 1.357 1.00 95.38 88 ARG A N 1
ATOM 667 C CA . ARG A 1 88 ? 0.464 -7.483 2.563 1.00 95.38 88 ARG A CA 1
ATOM 668 C C . ARG A 1 88 ? 0.870 -6.693 3.803 1.00 95.38 88 ARG A C 1
ATOM 670 O O . ARG A 1 88 ? 0.060 -6.513 4.708 1.00 95.38 88 ARG A O 1
ATOM 677 N N . ARG A 1 89 ? 2.086 -6.133 3.795 1.00 95.44 89 ARG A N 1
ATOM 678 C CA . ARG A 1 89 ? 2.609 -5.342 4.919 1.00 95.44 89 ARG A CA 1
ATOM 679 C C . ARG A 1 89 ? 1.727 -4.137 5.228 1.00 95.44 89 ARG A C 1
ATOM 681 O O . ARG A 1 89 ? 1.508 -3.801 6.387 1.00 95.44 89 ARG A O 1
ATOM 688 N N . TYR A 1 90 ? 1.261 -3.451 4.195 1.00 94.31 90 TYR A N 1
ATOM 689 C CA . TYR A 1 90 ? 0.519 -2.215 4.364 1.00 94.31 90 TYR A CA 1
ATOM 690 C C . TYR A 1 90 ? -0.930 -2.452 4.798 1.00 94.31 90 TYR A C 1
ATOM 692 O O . TYR A 1 90 ? -1.466 -1.662 5.566 1.00 94.31 90 TYR A O 1
ATOM 700 N N . THR A 1 91 ? -1.538 -3.576 4.412 1.00 96.75 91 THR A N 1
ATOM 701 C CA . THR A 1 91 ? -2.853 -3.998 4.925 1.00 96.75 91 THR A CA 1
ATOM 702 C C . THR A 1 91 ? -2.826 -4.194 6.442 1.00 96.75 91 THR A C 1
ATOM 704 O O . THR A 1 91 ? -3.774 -3.800 7.127 1.00 96.75 91 THR A O 1
ATOM 707 N N . ASP A 1 92 ? -1.743 -4.768 6.972 1.00 96.50 92 ASP A N 1
ATOM 708 C CA . ASP A 1 92 ? -1.566 -4.951 8.416 1.00 96.50 92 ASP A CA 1
ATOM 709 C C . ASP A 1 92 ? -1.397 -3.605 9.135 1.00 96.50 92 ASP A C 1
ATOM 711 O O . ASP A 1 92 ? -2.039 -3.367 10.159 1.00 96.50 92 ASP A O 1
ATOM 715 N N . LEU A 1 93 ? -0.597 -2.693 8.570 1.00 96.81 93 LEU A N 1
ATOM 716 C CA . LEU A 1 93 ? -0.425 -1.337 9.109 1.00 96.81 93 LEU A CA 1
ATOM 717 C C . LEU A 1 93 ? -1.743 -0.554 9.119 1.00 96.81 93 LEU A C 1
ATOM 719 O O . LEU A 1 93 ? -2.114 -0.006 10.150 1.00 96.81 93 LEU A O 1
ATOM 723 N N . LEU A 1 94 ? -2.508 -0.595 8.027 1.00 96.88 94 LEU A N 1
ATOM 724 C CA . LEU A 1 94 ? -3.821 0.048 7.957 1.00 96.88 94 LEU A CA 1
ATOM 725 C C . LEU A 1 94 ? -4.794 -0.496 9.008 1.00 96.88 94 LEU A C 1
ATOM 727 O O . LEU A 1 94 ? -5.614 0.253 9.534 1.00 96.88 94 LEU A O 1
ATOM 731 N N . ALA A 1 95 ? -4.733 -1.792 9.330 1.00 97.44 95 ALA A N 1
ATOM 732 C CA . ALA A 1 95 ? -5.570 -2.352 10.388 1.00 97.44 95 ALA A CA 1
ATOM 733 C C . ALA A 1 95 ? -5.199 -1.769 11.761 1.00 97.44 95 ALA A C 1
ATOM 735 O O . ALA A 1 95 ? -6.094 -1.436 12.539 1.00 97.44 95 ALA A O 1
ATOM 736 N N . ILE A 1 96 ? -3.902 -1.607 12.042 1.00 97.19 96 ILE A N 1
ATOM 737 C CA . ILE A 1 96 ? -3.412 -0.945 13.259 1.00 97.19 96 ILE A CA 1
ATOM 738 C C . ILE A 1 96 ? -3.884 0.512 13.289 1.00 97.19 96 ILE A C 1
ATOM 740 O O . ILE A 1 96 ? -4.492 0.928 14.273 1.00 97.19 96 ILE A O 1
ATOM 744 N N . ASP A 1 97 ? -3.713 1.252 12.194 1.00 96.12 97 ASP A N 1
ATOM 745 C CA . ASP A 1 97 ? -4.122 2.657 12.101 1.00 96.12 97 ASP A CA 1
ATOM 746 C C . ASP A 1 97 ? -5.629 2.829 12.332 1.00 96.12 97 ASP A C 1
ATOM 748 O O . ASP A 1 97 ? -6.062 3.743 13.034 1.00 96.12 97 ASP A O 1
ATOM 752 N N . VAL A 1 98 ? -6.455 1.920 11.804 1.00 96.75 98 VAL A N 1
ATOM 753 C CA . VAL A 1 98 ? -7.906 1.913 12.051 1.00 96.75 98 VAL A CA 1
ATOM 754 C C . VAL A 1 98 ? -8.228 1.676 13.524 1.00 96.75 98 VAL A C 1
ATOM 756 O O . VAL A 1 98 ? -9.111 2.350 14.062 1.00 96.75 98 VAL A O 1
ATOM 759 N N . ILE A 1 99 ? -7.526 0.759 14.195 1.00 96.44 99 ILE A N 1
ATOM 760 C CA . ILE A 1 99 ? -7.686 0.537 15.641 1.00 96.44 99 ILE A CA 1
ATOM 761 C C . ILE A 1 99 ? -7.314 1.811 16.402 1.00 96.44 99 ILE A C 1
ATOM 763 O O . ILE A 1 99 ? -8.102 2.284 17.220 1.00 96.44 99 ILE A O 1
ATOM 767 N N . GLU A 1 100 ? -6.167 2.415 16.096 1.00 96.19 100 GLU A N 1
ATOM 768 C CA . GLU A 1 100 ? -5.734 3.652 16.746 1.00 96.19 100 GLU A CA 1
ATOM 769 C C . GLU A 1 100 ? -6.720 4.804 16.534 1.00 96.19 100 GLU A C 1
ATOM 771 O O . GLU A 1 100 ? -7.050 5.521 17.479 1.00 96.19 100 GLU A O 1
ATOM 776 N N . MET A 1 101 ? -7.228 4.982 15.312 1.00 94.75 101 MET A N 1
ATOM 777 C CA . MET A 1 101 ? -8.238 5.996 14.996 1.00 94.75 101 MET A CA 1
ATOM 778 C C . MET A 1 101 ? -9.536 5.792 15.778 1.00 94.75 101 MET A C 1
ATOM 780 O O . MET A 1 101 ? -10.235 6.764 16.059 1.00 94.75 101 MET A O 1
ATOM 784 N N . ARG A 1 102 ? -9.891 4.547 16.109 1.00 93.75 102 ARG A N 1
ATOM 785 C CA . ARG A 1 102 ? -11.077 4.229 16.915 1.00 93.75 102 ARG A CA 1
ATOM 786 C C . ARG A 1 102 ? -10.848 4.462 18.404 1.00 93.75 102 ARG A C 1
ATOM 788 O O . ARG A 1 102 ? -11.774 4.906 19.063 1.00 93.75 102 ARG A O 1
ATOM 795 N N . LEU A 1 103 ? -9.639 4.209 18.906 1.00 93.50 103 LEU A N 1
ATOM 796 C CA . LEU A 1 103 ? -9.269 4.439 20.309 1.00 93.50 103 LEU A CA 1
ATOM 797 C C . LEU A 1 103 ? -9.075 5.922 20.655 1.00 93.50 103 LEU A C 1
ATOM 799 O O . LEU A 1 103 ? -9.216 6.301 21.811 1.00 93.50 103 LEU A O 1
ATOM 803 N N . LYS A 1 104 ? -8.714 6.754 19.670 1.00 88.88 104 LYS A N 1
ATOM 804 C CA . LYS A 1 104 ? -8.536 8.210 19.833 1.00 88.88 104 LYS A CA 1
ATOM 805 C C . LYS A 1 104 ? -9.858 9.000 19.782 1.00 88.88 104 LYS A C 1
ATOM 807 O O . LYS A 1 104 ? -9.816 10.221 19.919 1.00 88.88 104 LYS A O 1
ATOM 812 N N . LYS A 1 105 ? -10.991 8.339 19.528 1.00 58.81 105 LYS A N 1
ATOM 813 C CA . LYS A 1 105 ? -12.335 8.936 19.606 1.00 58.81 105 LYS A CA 1
ATOM 814 C C . LYS A 1 105 ? -12.899 8.800 21.008 1.00 58.81 105 LYS A C 1
ATOM 816 O O . LYS A 1 105 ? -13.635 9.730 21.395 1.00 58.81 105 LYS A O 1
#

Foldseek 3Di:
DVVVVVVVVVVVVVQLVVLVVQLVVLVVVLLVQLLVQLLVCLPPPDQLLVSLVVSNVVSVVSLVSSLVSCCSNPNNVCSVVVSVVCSVVSSVVSSVVSVVSNVVD

pLDDT: mean 87.56, std 16.27, range [46.53, 97.94]

Radius of gyration: 18.69 Å; chains: 1; bounding box: 54×23×53 Å

Secondary structure (DSSP, 8-state):
-THHHHHHHHHHHHHHHHHHHHHHHHHHHHHHHHHHHHHHHTTSSS-HHHHHHHHHHHTHHHHHHHHHHHHHHH-HHHHHHHHHHHHHHHHHHHHHHHHHHHHT-